Protein AF-A0A960H5S3-F1 (afdb_monomer)

Secondary structure (DSSP, 8-state):
--------------------TTEEEEEE--TT--B--B-SS---SEESTTHHHHHHHHHHHHHTT--EEE--EESSSSS---B-STT-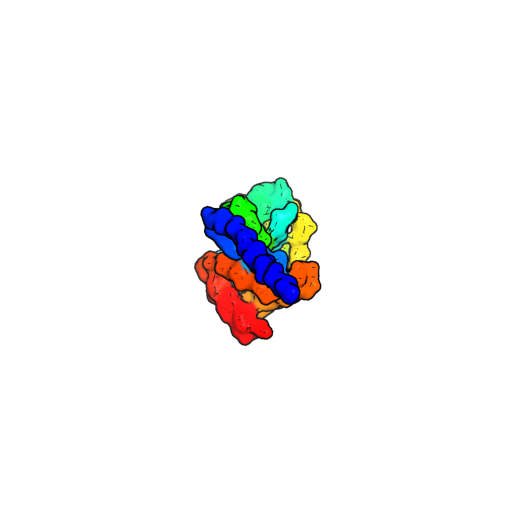EE--S----GGGSEETTS-HHHHHHHHHHHHHHHHHHH---EEEEEE-THHHHHHHHHHTT-

Mean predicted aligned error: 6.78 Å

pLDDT: mean 91.39, std 15.15, range [42.0, 98.88]

Foldseek 3Di:
DDDDDDPDDDDDDPDDDDDDLLEAEEEFEAAPDAWAKAWLVFAFPDAQRTFDRCRVVSVVCSVVVGGYIYQGEDQAFWKRAADDDHRGTHPGPDIDGRLLYQNRNDDLLSSLSSVLVVVVCCCPVVVHDHYDYDYDHSRVSSVVSVVVVD

Sequence (150 aa):
MTVTMLAGCGGNSDGGEKRSASQAVVIVSGGDATSPYTSKDEACATGLAAGNTDTALREFLLKQGYTVFTSPAMAGRGQVVDQTGFGSFGVCPVTLPENMTVNSTGSIDTAGEHLARFLNWLHTEKGITEVDFVAHSMGGLYSRAAIRVL

Nearest PDB structures (foldseek):
  3qpd-assembly1_A  TM=5.663E-01  e=2.868E-01  Aspergillus oryzae
  2q0x-assembly1_B  TM=6.626E-01  e=8.672E-01  Trypanosoma brucei
  1cuf-assembly1_A  TM=5.303E-01  e=4.523E-01  Fusarium vanettenii
  3qpc-assembly1_A  TM=5.365E-01  e=6.684E-01  Fusarium solani
  4pse-assembly2_B  TM=5.923E-01  e=1.460E+00  Trichoderma reesei QM6a

Structure (mmCIF, N/CA/C/O backbone):
data_AF-A0A960H5S3-F1
#
_entry.id   AF-A0A960H5S3-F1
#
loop_
_atom_site.group_PDB
_atom_site.id
_atom_site.type_symbol
_atom_site.label_atom_id
_atom_site.label_alt_id
_atom_site.label_comp_id
_atom_site.label_asym_id
_atom_site.label_entity_id
_atom_site.label_seq_id
_atom_site.pdbx_PDB_ins_code
_atom_site.Cartn_x
_atom_site.Cartn_y
_atom_site.Cartn_z
_atom_site.occupancy
_atom_site.B_iso_or_equiv
_atom_site.auth_seq_id
_atom_site.auth_comp_id
_atom_site.auth_asym_id
_atom_site.auth_atom_id
_atom_site.pdbx_PDB_model_num
ATOM 1 N N . MET A 1 1 ? -49.144 1.285 37.535 1.00 42.00 1 MET A N 1
ATOM 2 C CA . MET A 1 1 ? -48.691 0.778 36.223 1.00 42.00 1 MET A CA 1
ATOM 3 C C . MET A 1 1 ? -47.626 1.724 35.714 1.00 42.00 1 MET A C 1
ATOM 5 O O . MET A 1 1 ? -47.864 2.922 35.663 1.00 42.00 1 MET A O 1
ATOM 9 N N . THR A 1 2 ? -46.431 1.191 35.497 1.00 43.22 2 THR A N 1
ATOM 10 C CA . THR A 1 2 ? -45.190 1.936 35.274 1.00 43.22 2 THR A CA 1
ATOM 11 C C . THR A 1 2 ? -45.174 2.557 33.881 1.00 43.22 2 THR A C 1
ATOM 13 O O . THR A 1 2 ? -45.353 1.854 32.892 1.00 43.22 2 THR A O 1
ATOM 16 N N . VAL A 1 3 ? -44.967 3.871 33.813 1.00 44.44 3 VAL A N 1
ATOM 17 C CA . VAL A 1 3 ? -44.721 4.605 32.568 1.00 44.44 3 VAL A CA 1
ATOM 18 C C . VAL A 1 3 ? -43.225 4.527 32.280 1.00 44.44 3 VAL A C 1
ATOM 20 O O . VAL A 1 3 ? -42.420 5.078 33.028 1.00 44.44 3 VAL A O 1
ATOM 23 N N . THR A 1 4 ? -42.848 3.821 31.219 1.00 51.16 4 THR A N 1
ATOM 24 C CA . THR A 1 4 ? -41.463 3.767 30.737 1.00 51.16 4 THR A CA 1
ATOM 25 C C . THR A 1 4 ? -41.195 5.013 29.895 1.00 51.16 4 THR A C 1
ATOM 27 O O . THR A 1 4 ? -41.741 5.150 28.802 1.00 51.16 4 THR A O 1
ATOM 30 N N . MET A 1 5 ? -40.380 5.942 30.398 1.00 46.62 5 MET A N 1
ATOM 31 C CA . MET A 1 5 ? -39.883 7.065 29.599 1.00 46.62 5 MET A CA 1
ATOM 32 C C . MET A 1 5 ? -38.710 6.593 28.732 1.00 46.62 5 MET A C 1
ATOM 34 O O . MET A 1 5 ? -37.715 6.094 29.253 1.00 46.62 5 MET A O 1
ATOM 38 N N . LEU A 1 6 ? -38.814 6.763 27.413 1.00 49.53 6 LEU A N 1
ATOM 39 C CA . LEU A 1 6 ? -37.681 6.656 26.493 1.00 49.53 6 LEU A CA 1
ATOM 40 C C . LEU A 1 6 ? -36.852 7.941 26.599 1.00 49.53 6 LEU A C 1
ATOM 42 O O . LEU A 1 6 ? -37.262 8.995 26.116 1.00 49.53 6 LEU A O 1
ATOM 46 N N . ALA A 1 7 ? -35.688 7.856 27.241 1.00 59.41 7 ALA A N 1
ATOM 47 C CA . ALA A 1 7 ? -34.685 8.911 27.195 1.00 59.41 7 ALA A CA 1
ATOM 48 C C . ALA A 1 7 ? -34.011 8.887 25.814 1.00 59.41 7 ALA A C 1
ATOM 50 O O . ALA A 1 7 ? -33.144 8.058 25.546 1.00 59.41 7 ALA A O 1
ATOM 51 N N . GLY A 1 8 ? -34.438 9.778 24.919 1.00 47.34 8 GLY A N 1
ATOM 52 C CA . GLY A 1 8 ? -33.705 10.070 23.693 1.00 47.34 8 GLY A CA 1
ATOM 53 C C . GLY A 1 8 ? -32.429 10.832 24.039 1.00 47.34 8 GLY A C 1
ATOM 54 O O . GLY A 1 8 ? -32.495 11.994 24.438 1.00 47.34 8 GLY A O 1
ATOM 55 N N . CYS A 1 9 ? -31.266 10.193 23.906 1.00 56.56 9 CYS A N 1
ATOM 56 C CA . CYS A 1 9 ? -29.995 10.907 23.921 1.00 56.56 9 CYS A CA 1
ATOM 57 C C . CYS A 1 9 ? -29.928 11.795 22.674 1.00 56.56 9 CYS A C 1
ATOM 59 O O . CYS A 1 9 ? -29.822 11.300 21.554 1.00 56.56 9 CYS A O 1
ATOM 61 N N . GLY A 1 10 ? -30.015 13.109 22.885 1.00 51.56 10 GLY A N 1
ATOM 62 C CA . GLY A 1 10 ? -29.757 14.114 21.863 1.00 51.56 10 GLY A CA 1
ATOM 63 C C . GLY A 1 10 ? -28.340 13.960 21.319 1.00 51.56 10 GLY A C 1
ATOM 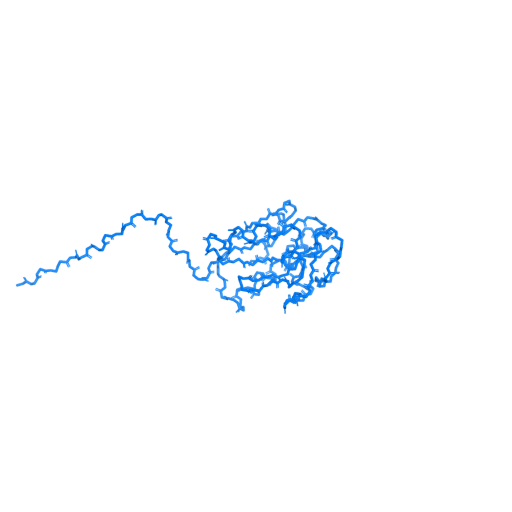64 O O . GLY A 1 10 ? -27.364 14.211 22.023 1.00 51.56 10 GLY A O 1
ATOM 65 N N . GLY A 1 11 ? -28.241 13.522 20.067 1.00 45.12 11 GLY A N 1
ATOM 66 C CA . GLY A 1 11 ? -27.007 13.543 19.301 1.00 45.12 11 GLY A CA 1
ATOM 67 C C . GLY A 1 11 ? -26.799 14.946 18.762 1.00 45.12 11 GLY A C 1
ATOM 68 O O . GLY A 1 11 ? -27.485 15.365 17.832 1.00 45.12 11 GLY A O 1
ATOM 69 N N . ASN A 1 12 ? -25.871 15.671 19.377 1.00 45.50 12 ASN A N 1
ATOM 70 C CA . ASN A 1 12 ? -25.303 16.883 18.813 1.00 45.50 12 ASN A CA 1
ATOM 71 C C . ASN A 1 12 ? -24.767 16.533 17.417 1.00 45.50 12 ASN A C 1
ATOM 73 O O . ASN A 1 12 ? -23.938 15.636 17.273 1.00 45.50 12 ASN A O 1
ATOM 77 N N . SER A 1 13 ? -25.305 17.184 16.394 1.00 51.47 13 SER A N 1
ATOM 78 C CA . SER A 1 13 ? -24.928 16.999 15.001 1.00 51.47 13 SER A CA 1
ATOM 79 C C . SER A 1 13 ? -23.503 17.504 14.762 1.00 51.47 13 SER A C 1
ATOM 81 O O . SER A 1 13 ? -23.316 18.673 14.445 1.00 51.47 13 SER A O 1
ATOM 83 N N . ASP A 1 14 ? -22.530 16.604 14.901 1.00 51.38 14 ASP A N 1
ATOM 84 C CA . ASP A 1 14 ? -21.239 16.654 14.212 1.00 51.38 14 ASP A CA 1
ATOM 85 C C . ASP A 1 14 ? -21.189 15.439 13.276 1.00 51.38 14 ASP A C 1
ATOM 87 O O . ASP A 1 14 ? -21.232 14.286 13.703 1.00 51.38 14 ASP A O 1
ATOM 91 N N . GLY A 1 15 ? -21.264 15.722 11.976 1.00 50.09 15 GLY A N 1
ATOM 92 C CA . GLY A 1 15 ? -21.632 14.776 10.930 1.00 50.09 15 GLY A CA 1
ATOM 93 C C . GLY A 1 15 ? -20.578 13.711 10.635 1.00 50.09 15 GLY A C 1
ATOM 94 O O . GLY A 1 15 ? -19.495 14.012 10.143 1.00 50.09 15 GLY A O 1
ATOM 95 N N . GLY A 1 16 ? -20.969 12.457 10.850 1.00 56.91 16 GLY A N 1
ATOM 96 C CA . GLY A 1 16 ? -20.314 11.251 10.355 1.00 56.91 16 GLY A CA 1
ATOM 97 C C . GLY A 1 16 ? -20.605 10.076 11.282 1.00 56.91 16 GLY A C 1
ATOM 98 O O . GLY A 1 16 ? -20.223 10.114 12.450 1.00 56.91 16 GLY A O 1
ATOM 99 N N . GLU A 1 17 ? -21.282 9.030 10.795 1.00 65.44 17 GLU A N 1
ATOM 100 C CA . GLU A 1 17 ? -21.315 7.753 11.518 1.00 65.44 17 GLU A CA 1
ATOM 101 C C . GLU A 1 17 ? -19.876 7.339 11.850 1.00 65.44 17 GLU A C 1
ATOM 103 O O . GLU A 1 17 ? -18.990 7.372 10.990 1.00 65.44 17 GLU A O 1
ATOM 108 N N . LYS A 1 18 ? -19.623 6.985 13.116 1.00 68.75 18 LYS A N 1
ATOM 109 C CA . LYS A 1 18 ? -18.318 6.467 13.537 1.00 68.75 18 LYS A CA 1
ATOM 110 C C . LYS A 1 18 ? -18.021 5.225 12.696 1.00 68.75 18 LYS A C 1
ATOM 112 O O . LYS A 1 18 ? -18.708 4.217 12.847 1.00 68.75 18 LYS A O 1
ATOM 117 N N . ARG A 1 19 ? -17.012 5.305 11.823 1.00 81.44 19 ARG A N 1
ATOM 118 C CA . ARG A 1 19 ? -16.594 4.173 10.988 1.00 81.44 19 ARG A CA 1
ATOM 119 C C . ARG A 1 19 ? -16.240 2.965 11.850 1.00 81.44 19 ARG A C 1
ATOM 121 O O . ARG A 1 19 ? -15.666 3.114 12.933 1.00 81.44 19 ARG A O 1
ATOM 128 N N . SER A 1 20 ? -16.587 1.778 11.357 1.00 89.88 20 SER A N 1
ATOM 129 C CA . SER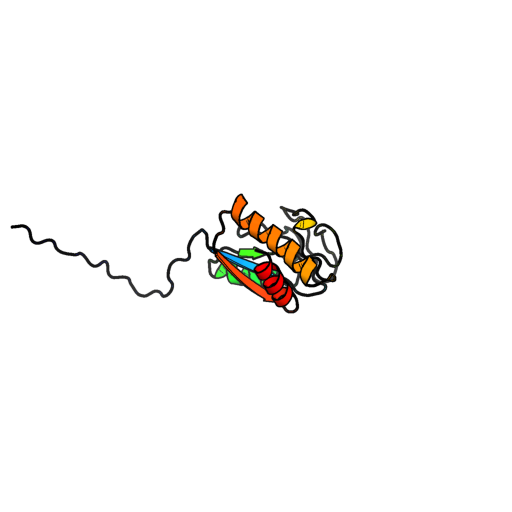 A 1 20 ? -16.254 0.520 12.024 1.00 89.88 20 SER A CA 1
ATOM 130 C C . SER A 1 20 ? -14.738 0.367 12.153 1.00 89.88 20 SER A C 1
ATOM 132 O O . SER A 1 20 ? -13.989 0.726 11.246 1.00 89.88 20 SER A O 1
ATOM 134 N N . ALA A 1 21 ? -14.277 -0.245 13.246 1.00 88.25 21 ALA A N 1
ATOM 135 C CA . ALA A 1 21 ? -12.874 -0.631 13.395 1.00 88.25 21 ALA A CA 1
ATOM 136 C C . ALA A 1 21 ? -12.425 -1.665 12.342 1.00 88.25 21 ALA A C 1
ATOM 138 O O . ALA A 1 21 ? -11.233 -1.773 12.068 1.00 88.25 21 ALA A O 1
ATOM 139 N N . SER A 1 22 ? -13.370 -2.402 11.747 1.00 95.25 22 SER A N 1
ATOM 140 C CA . SER A 1 22 ? -13.125 -3.366 10.667 1.00 95.25 22 SER A CA 1
ATOM 141 C C . SER A 1 22 ? -13.168 -2.747 9.263 1.00 95.25 22 SER A C 1
ATOM 143 O O . SER A 1 22 ? -13.009 -3.467 8.278 1.00 95.25 22 SER A O 1
ATOM 145 N N . GLN A 1 23 ? -13.381 -1.432 9.152 1.00 97.81 23 GLN A N 1
ATOM 146 C CA . GLN A 1 23 ? -13.337 -0.700 7.889 1.00 97.81 23 GLN A CA 1
ATOM 147 C C . GLN A 1 23 ? -11.986 0.006 7.735 1.00 97.81 23 GLN A C 1
ATOM 149 O O . GLN A 1 23 ? -11.505 0.664 8.661 1.00 97.81 23 GLN A O 1
ATOM 154 N N . ALA A 1 24 ? -11.385 -0.088 6.550 1.00 98.31 24 ALA A N 1
ATOM 155 C CA . ALA A 1 24 ? -10.141 0.609 6.237 1.00 98.31 24 ALA A CA 1
ATOM 156 C C . ALA A 1 24 ? -10.129 1.197 4.824 1.00 98.31 24 ALA A C 1
ATOM 158 O O . ALA A 1 24 ? -10.800 0.713 3.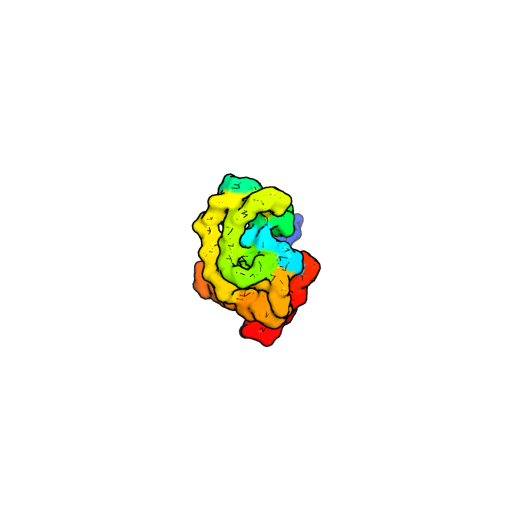916 1.00 98.31 24 ALA A O 1
ATOM 159 N N . VAL A 1 25 ? -9.311 2.231 4.641 1.00 98.62 25 VAL A N 1
ATOM 160 C CA . VAL A 1 25 ? -8.945 2.752 3.326 1.00 98.62 25 VAL A CA 1
ATOM 161 C C . VAL A 1 25 ? -7.671 2.054 2.860 1.00 98.62 25 VAL A C 1
ATOM 163 O O . VAL A 1 25 ? -6.675 2.032 3.584 1.00 98.62 25 VAL A O 1
ATOM 166 N N . VAL A 1 26 ? -7.685 1.516 1.642 1.00 98.81 26 VAL A N 1
ATOM 167 C CA . VAL A 1 26 ? -6.503 0.948 0.986 1.00 98.81 26 VAL A CA 1
ATOM 168 C C . VAL A 1 26 ? -6.110 1.835 -0.187 1.00 98.81 26 VAL A C 1
ATOM 170 O O . VAL A 1 26 ? -6.854 1.968 -1.163 1.00 98.81 26 VAL A O 1
ATOM 173 N N . ILE A 1 27 ? -4.927 2.439 -0.094 1.00 98.88 27 ILE A N 1
ATOM 174 C CA . ILE A 1 27 ? -4.341 3.214 -1.188 1.00 98.88 27 ILE A CA 1
ATOM 175 C C . ILE A 1 27 ? -3.649 2.247 -2.152 1.00 98.88 27 ILE A C 1
ATOM 177 O O . ILE A 1 27 ? -2.900 1.367 -1.723 1.00 98.88 27 ILE A O 1
ATOM 181 N N . VAL A 1 28 ? -3.916 2.398 -3.449 1.00 98.75 28 VAL A N 1
ATOM 182 C CA . VAL A 1 28 ? -3.363 1.544 -4.508 1.00 98.75 28 VAL A CA 1
ATOM 183 C C . VAL A 1 28 ? -2.673 2.413 -5.552 1.00 98.75 28 VAL A C 1
ATOM 185 O O . VAL A 1 28 ? -3.320 3.185 -6.271 1.00 98.75 28 VAL A O 1
ATOM 188 N N . SER A 1 29 ? -1.351 2.278 -5.644 1.00 98.00 29 SER A N 1
ATOM 189 C CA . SER A 1 29 ? -0.549 3.039 -6.597 1.00 98.00 29 SER A CA 1
ATOM 190 C C . SER A 1 29 ? -0.774 2.617 -8.054 1.00 98.00 29 SER A C 1
ATOM 192 O O . SER A 1 29 ? -1.311 1.552 -8.359 1.00 98.00 29 SER A O 1
ATOM 194 N N . GLY A 1 30 ? -0.350 3.493 -8.968 1.00 96.88 30 GLY A N 1
ATOM 195 C CA . GLY A 1 30 ? -0.517 3.325 -10.410 1.00 96.88 30 GLY A CA 1
ATOM 196 C C . GLY A 1 30 ? 0.559 2.483 -11.094 1.00 96.88 30 GLY A C 1
ATOM 197 O O . GLY A 1 30 ? 1.342 1.781 -10.459 1.00 96.88 30 GLY A O 1
ATOM 198 N N . GLY A 1 31 ? 0.576 2.563 -12.425 1.00 96.56 31 GLY A N 1
ATOM 199 C CA . GLY A 1 31 ? 1.586 1.909 -13.250 1.00 96.56 31 GLY A CA 1
ATOM 200 C C . GLY A 1 31 ? 2.977 2.481 -12.997 1.00 96.56 31 GLY A C 1
ATOM 201 O O . GLY A 1 31 ? 3.097 3.669 -12.703 1.00 96.56 31 GLY A O 1
ATOM 202 N N . ASP A 1 32 ? 3.997 1.627 -13.091 1.00 95.44 32 ASP A N 1
ATOM 203 C CA . ASP A 1 32 ? 5.412 1.961 -12.838 1.00 95.44 32 ASP A CA 1
ATOM 204 C C . ASP A 1 32 ? 5.710 2.491 -11.420 1.00 95.44 32 ASP A C 1
ATOM 206 O O . ASP A 1 32 ? 6.795 2.983 -11.117 1.00 95.44 32 ASP A O 1
ATOM 210 N N . ALA A 1 33 ? 4.746 2.378 -10.504 1.00 95.56 33 ALA A N 1
ATOM 211 C CA . ALA A 1 33 ? 4.945 2.768 -9.122 1.00 95.56 33 ALA A CA 1
ATOM 212 C C . ALA A 1 33 ? 5.818 1.751 -8.379 1.00 95.56 33 ALA A C 1
ATOM 214 O O . ALA A 1 33 ? 5.672 0.537 -8.545 1.00 95.56 33 ALA A O 1
ATOM 215 N N . THR A 1 34 ? 6.661 2.264 -7.489 1.00 96.44 34 THR A N 1
ATOM 216 C CA . THR A 1 34 ? 7.225 1.494 -6.382 1.00 96.44 34 THR A CA 1
ATOM 217 C C . THR A 1 34 ? 6.774 2.155 -5.086 1.00 96.44 34 THR A C 1
ATOM 219 O O . THR A 1 34 ? 7.112 3.314 -4.842 1.00 96.44 34 THR A O 1
ATOM 222 N N . SER A 1 35 ? 5.989 1.436 -4.288 1.00 97.06 35 SER A N 1
ATOM 223 C CA . SER A 1 35 ? 5.370 1.944 -3.062 1.00 97.06 35 SER A CA 1
ATOM 224 C C . SER A 1 35 ? 5.441 0.880 -1.967 1.00 97.06 35 SER A C 1
ATOM 226 O O . SER A 1 35 ? 5.062 -0.267 -2.214 1.00 97.06 35 SER A O 1
ATOM 228 N N . PRO A 1 36 ? 5.918 1.216 -0.761 1.00 98.00 36 PRO A N 1
ATOM 229 C CA . PRO A 1 36 ? 5.995 0.285 0.353 1.00 98.00 36 PRO A CA 1
ATOM 230 C C . PRO A 1 36 ? 4.610 0.001 0.937 1.00 98.00 36 PRO A C 1
ATOM 232 O O . PRO A 1 36 ? 3.687 0.816 0.859 1.00 98.00 36 PRO A O 1
ATOM 235 N N . TYR A 1 37 ? 4.489 -1.149 1.597 1.00 98.38 37 TYR A N 1
ATOM 236 C CA . TYR A 1 37 ? 3.383 -1.373 2.518 1.00 98.38 37 TYR A CA 1
ATOM 237 C C . TYR A 1 37 ? 3.560 -0.487 3.757 1.00 98.38 37 TYR A C 1
ATOM 239 O O . TYR A 1 37 ? 4.642 -0.406 4.339 1.00 98.38 37 TYR A O 1
ATOM 247 N N . THR A 1 38 ? 2.472 0.144 4.179 1.00 98.44 38 THR A N 1
ATOM 248 C CA . THR A 1 38 ? 2.372 0.911 5.419 1.00 98.44 38 THR A CA 1
ATOM 249 C C . THR A 1 38 ? 1.036 0.620 6.087 1.00 98.44 38 THR A C 1
ATOM 251 O O . THR A 1 38 ? 0.063 0.232 5.433 1.00 98.44 38 THR A O 1
ATOM 254 N N . SER A 1 39 ? 0.989 0.816 7.400 1.00 97.44 39 SER A N 1
ATOM 255 C CA . SER A 1 39 ? -0.229 0.731 8.203 1.00 97.44 39 SER A CA 1
ATOM 256 C C . SER A 1 39 ? -0.583 2.102 8.778 1.00 97.44 39 SER A C 1
ATOM 258 O O . SER A 1 39 ? 0.103 3.100 8.520 1.00 97.44 39 SER A O 1
ATOM 260 N N . LYS A 1 40 ? -1.637 2.163 9.601 1.00 95.50 40 LYS A N 1
ATOM 261 C CA . LYS A 1 40 ? -1.995 3.394 10.316 1.00 95.50 40 LYS A CA 1
ATOM 262 C C . LYS A 1 40 ? -0.892 3.861 11.278 1.00 95.50 40 LYS A C 1
ATOM 264 O O . LYS A 1 40 ? -0.730 5.062 11.466 1.00 95.50 40 LYS A O 1
ATOM 269 N N . ASP A 1 41 ? -0.122 2.923 11.836 1.00 95.31 41 ASP A N 1
ATOM 270 C CA . ASP A 1 41 ? 0.874 3.189 12.884 1.00 95.31 41 ASP A CA 1
ATOM 271 C C . ASP A 1 41 ? 2.320 3.113 12.370 1.00 95.31 41 ASP A C 1
ATOM 273 O O . ASP A 1 41 ? 3.228 3.655 12.993 1.00 95.31 41 ASP A O 1
ATOM 277 N N . GLU A 1 42 ? 2.547 2.459 11.230 1.00 97.06 42 GLU A N 1
ATOM 278 C CA . GLU A 1 42 ? 3.884 2.114 10.745 1.00 97.06 42 GLU A CA 1
ATOM 279 C C . GLU A 1 42 ? 4.089 2.578 9.301 1.00 97.06 42 GLU A C 1
ATOM 281 O O . GLU A 1 42 ? 3.236 2.357 8.439 1.00 97.06 42 GLU A O 1
ATOM 286 N N . ALA A 1 43 ? 5.235 3.203 9.032 1.00 97.94 43 ALA A N 1
ATOM 287 C CA . ALA A 1 43 ? 5.648 3.671 7.713 1.00 97.94 43 ALA A CA 1
ATOM 288 C C . ALA A 1 43 ? 7.182 3.708 7.610 1.00 97.94 43 ALA A C 1
ATOM 290 O O . ALA A 1 43 ? 7.867 3.532 8.619 1.00 97.94 43 ALA A O 1
ATOM 291 N N . CYS A 1 44 ? 7.727 3.926 6.412 1.00 98.12 44 CYS A N 1
ATOM 292 C CA . CYS A 1 44 ? 9.176 3.974 6.213 1.00 98.12 44 CYS A CA 1
ATOM 293 C C . CYS A 1 44 ? 9.814 5.144 6.969 1.00 98.12 44 CYS A C 1
ATOM 295 O O . CYS A 1 44 ? 9.282 6.254 6.974 1.00 98.12 44 CYS A O 1
ATOM 297 N N . ALA A 1 45 ? 10.948 4.887 7.628 1.00 97.44 45 ALA A N 1
ATOM 298 C CA . ALA A 1 45 ? 11.573 5.854 8.532 1.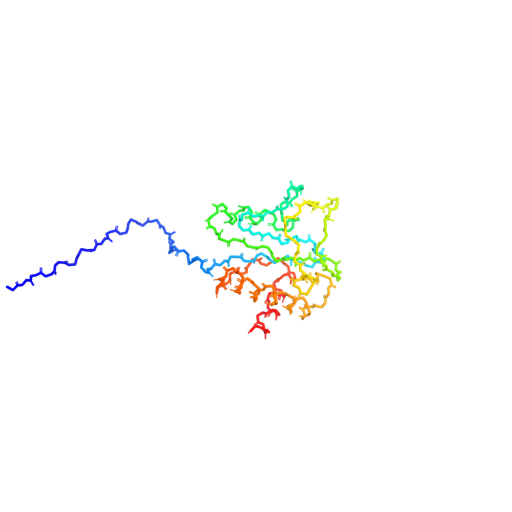00 97.44 45 ALA A CA 1
ATOM 299 C C . ALA A 1 45 ? 12.440 6.903 7.817 1.00 97.44 45 ALA A C 1
ATOM 301 O O . ALA A 1 45 ? 12.794 7.921 8.412 1.00 97.44 45 ALA A O 1
ATOM 302 N N . THR A 1 46 ? 12.800 6.668 6.554 1.00 97.19 46 THR A N 1
ATOM 303 C CA . THR A 1 46 ? 13.574 7.610 5.738 1.00 97.19 46 THR A CA 1
ATOM 304 C C . THR A 1 46 ? 12.861 7.913 4.426 1.00 97.19 46 THR A C 1
ATOM 306 O O . THR A 1 46 ? 12.160 7.060 3.881 1.00 97.19 46 THR A O 1
ATOM 309 N N . GLY A 1 47 ? 13.059 9.130 3.911 1.00 97.25 47 GLY A N 1
ATOM 310 C CA . GLY A 1 47 ? 12.402 9.599 2.693 1.00 97.25 47 GLY A CA 1
ATOM 311 C C . GLY A 1 47 ? 10.890 9.766 2.866 1.00 97.25 47 GLY A C 1
ATOM 312 O O . GLY A 1 47 ? 10.413 10.193 3.916 1.00 97.25 47 GLY A O 1
ATOM 313 N N . LEU A 1 48 ? 10.143 9.464 1.809 1.00 98.19 48 LEU A N 1
ATOM 314 C CA . LEU A 1 48 ? 8.689 9.516 1.791 1.00 98.19 48 LEU A CA 1
ATOM 315 C C . LEU A 1 48 ? 8.103 8.294 2.503 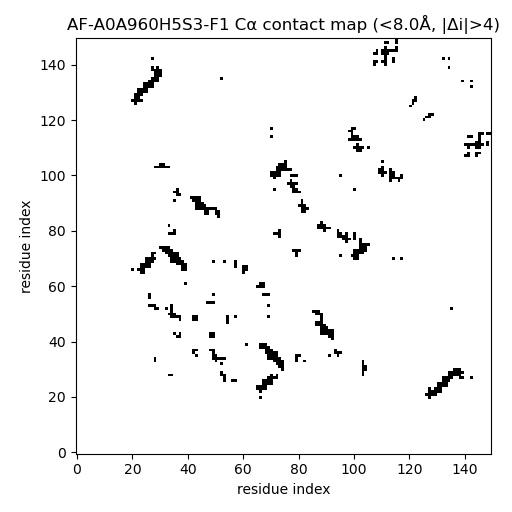1.00 98.19 48 LEU A C 1
ATOM 317 O O . LEU A 1 48 ? 8.328 7.159 2.092 1.00 98.19 48 LEU A O 1
ATOM 321 N N . ALA A 1 49 ? 7.299 8.528 3.538 1.00 97.69 49 ALA A N 1
ATOM 322 C CA . ALA A 1 49 ? 6.795 7.488 4.437 1.00 97.69 49 ALA A CA 1
A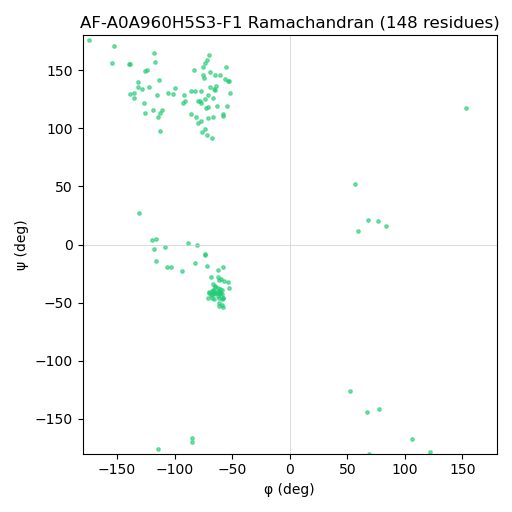TOM 323 C C . ALA A 1 49 ? 6.095 6.314 3.719 1.00 97.69 49 ALA A C 1
ATOM 325 O O . ALA A 1 49 ? 6.168 5.177 4.185 1.00 97.69 49 ALA A O 1
ATOM 326 N N . ALA A 1 50 ? 5.433 6.584 2.591 1.00 97.50 50 ALA A N 1
ATOM 327 C CA . ALA A 1 50 ? 4.741 5.600 1.766 1.00 97.50 50 ALA A CA 1
ATOM 328 C C . ALA A 1 50 ? 5.097 5.701 0.268 1.00 97.50 50 ALA A C 1
ATOM 330 O O . ALA A 1 50 ? 4.290 5.375 -0.600 1.00 97.50 50 ALA A O 1
ATOM 331 N N . GLY A 1 51 ? 6.294 6.193 -0.060 1.00 95.94 51 GLY A N 1
ATOM 332 C CA . GLY A 1 51 ? 6.697 6.430 -1.447 1.00 95.94 51 GLY A CA 1
ATOM 333 C C . GLY A 1 51 ? 5.939 7.579 -2.122 1.00 95.94 51 GLY A C 1
ATOM 334 O O . GLY A 1 51 ? 5.108 8.262 -1.515 1.00 95.94 51 GLY A O 1
ATOM 335 N N . ASN A 1 52 ? 6.266 7.840 -3.389 1.00 92.81 52 ASN A N 1
ATOM 336 C CA . ASN A 1 52 ? 5.834 9.066 -4.066 1.00 92.81 52 ASN A CA 1
ATOM 337 C C . ASN A 1 52 ? 4.321 9.173 -4.269 1.00 92.81 52 ASN A C 1
ATOM 339 O O . ASN A 1 52 ? 3.752 10.244 -4.075 1.00 92.81 52 ASN A O 1
ATOM 343 N N . THR A 1 53 ? 3.678 8.077 -4.676 1.00 91.69 53 THR A N 1
ATOM 344 C CA . THR A 1 53 ? 2.243 8.092 -4.993 1.00 91.69 53 THR A CA 1
ATOM 345 C C . THR A 1 53 ? 1.398 8.254 -3.732 1.00 91.69 53 THR A C 1
ATOM 347 O O . THR A 1 53 ? 0.433 9.016 -3.729 1.00 91.69 53 THR A O 1
ATOM 350 N N . ASP A 1 54 ? 1.771 7.568 -2.649 1.00 97.44 54 ASP A N 1
ATOM 351 C CA . ASP A 1 54 ? 0.828 7.319 -1.562 1.00 97.44 54 ASP A CA 1
ATOM 352 C C . ASP A 1 54 ? 1.058 8.218 -0.341 1.00 97.44 54 ASP A C 1
ATOM 354 O O . ASP A 1 54 ? 0.137 8.384 0.454 1.00 97.44 54 ASP A O 1
ATOM 358 N N . THR A 1 55 ? 2.238 8.836 -0.174 1.00 98.12 55 THR A N 1
ATOM 359 C CA . THR A 1 55 ? 2.590 9.568 1.065 1.00 98.12 55 THR A CA 1
ATOM 360 C C . THR A 1 55 ? 1.610 10.691 1.393 1.00 98.12 55 THR A C 1
ATOM 362 O O . THR A 1 55 ? 1.030 10.694 2.477 1.00 98.12 55 THR A O 1
ATOM 365 N N . ALA A 1 56 ? 1.353 11.604 0.452 1.00 97.94 56 ALA A N 1
ATOM 366 C CA . ALA A 1 56 ? 0.445 12.725 0.700 1.00 97.94 56 ALA A CA 1
ATOM 367 C C . ALA A 1 56 ? -1.005 12.260 0.940 1.00 97.94 56 ALA A C 1
ATOM 369 O O . ALA A 1 56 ? -1.709 12.810 1.788 1.00 97.94 56 ALA A O 1
ATOM 370 N N . LEU A 1 57 ? -1.446 11.219 0.223 1.00 98.06 57 LEU A N 1
ATOM 371 C CA . LEU A 1 57 ? -2.774 10.624 0.399 1.00 98.06 57 LEU A CA 1
ATOM 372 C C . LEU A 1 57 ? -2.905 9.979 1.782 1.00 98.06 57 LEU A C 1
ATOM 374 O O . LEU A 1 57 ? -3.881 10.229 2.489 1.00 98.06 57 LEU A O 1
ATOM 378 N N . ARG A 1 58 ? -1.905 9.191 2.187 1.00 98.31 58 ARG A N 1
ATOM 379 C CA . ARG A 1 58 ? -1.840 8.538 3.495 1.00 98.31 58 ARG A CA 1
ATOM 380 C C . ARG A 1 58 ? -1.888 9.567 4.615 1.00 98.31 58 ARG A C 1
ATOM 382 O O . ARG A 1 58 ? -2.719 9.445 5.508 1.00 98.31 58 ARG A O 1
ATOM 389 N N . GLU A 1 59 ? -1.032 10.583 4.563 1.00 98.38 59 GLU A N 1
ATOM 390 C CA . GLU A 1 59 ? -0.986 11.647 5.571 1.00 98.38 59 GLU A CA 1
ATOM 391 C C . GLU A 1 59 ? -2.328 12.368 5.699 1.00 98.38 59 GLU A C 1
ATOM 393 O O . GLU A 1 59 ? -2.832 12.563 6.809 1.00 98.38 59 GLU A O 1
ATOM 398 N N . PHE A 1 60 ? -2.938 12.721 4.566 1.00 98.31 60 PHE A N 1
ATOM 399 C CA . PHE A 1 60 ? -4.237 13.376 4.556 1.00 98.31 60 PHE A CA 1
ATOM 400 C C . PHE A 1 60 ? -5.323 12.498 5.188 1.00 98.31 60 PHE A C 1
ATOM 402 O O . PHE A 1 60 ? -6.040 12.960 6.075 1.00 98.31 60 PHE A O 1
ATOM 409 N N . LEU A 1 61 ? -5.432 11.236 4.770 1.00 97.94 61 LEU A N 1
ATOM 410 C CA . LEU A 1 61 ? -6.467 10.318 5.244 1.00 97.94 61 LEU A CA 1
ATOM 411 C C . LEU A 1 61 ? -6.298 9.973 6.731 1.00 97.94 61 LEU A C 1
ATOM 413 O O . LEU A 1 61 ? -7.281 9.958 7.470 1.00 97.94 61 LEU A O 1
ATOM 417 N N . LEU A 1 62 ? -5.063 9.787 7.202 1.00 97.94 62 LEU A N 1
ATOM 418 C CA . LEU A 1 62 ? -4.791 9.595 8.629 1.00 97.94 62 LEU A CA 1
ATOM 419 C C . LEU A 1 62 ? -5.190 10.825 9.449 1.00 97.94 62 LEU A C 1
ATOM 421 O O . LEU A 1 62 ? -5.793 10.685 10.511 1.00 97.94 62 LEU A O 1
ATOM 425 N N . LYS A 1 63 ? -4.932 12.037 8.941 1.00 97.44 63 LYS A N 1
ATOM 426 C CA . LYS A 1 63 ? -5.369 13.283 9.590 1.00 97.44 63 LYS A CA 1
ATOM 427 C C . LYS A 1 63 ? -6.896 13.396 9.686 1.00 97.44 63 LYS A C 1
ATOM 429 O O . LYS A 1 63 ? -7.388 14.033 10.612 1.00 97.44 63 LYS A O 1
ATOM 434 N N . GLN A 1 64 ? -7.637 12.777 8.765 1.00 96.44 64 GLN A N 1
ATOM 435 C CA . GLN A 1 64 ? -9.101 12.685 8.833 1.00 96.44 64 GLN A CA 1
ATOM 436 C C . GLN A 1 64 ? -9.602 11.568 9.768 1.00 96.44 64 GLN A C 1
ATOM 438 O O . GLN A 1 64 ? -10.808 11.396 9.919 1.00 96.44 64 GLN A O 1
ATOM 443 N N . GLY A 1 65 ? -8.706 10.809 10.405 1.00 95.31 65 GLY A N 1
ATOM 444 C CA . GLY A 1 65 ? -9.068 9.742 11.338 1.00 95.31 65 GLY A CA 1
ATOM 445 C C . GLY A 1 65 ? -9.410 8.406 10.678 1.00 95.31 65 GLY A C 1
ATOM 446 O O . GLY A 1 65 ? -9.996 7.546 11.334 1.00 95.31 65 GLY A O 1
ATOM 447 N N . TYR A 1 66 ? -9.058 8.202 9.404 1.00 97.19 66 TYR A N 1
ATOM 448 C CA . TYR A 1 66 ? -9.231 6.904 8.753 1.00 97.19 66 TYR A CA 1
ATOM 449 C C . TYR A 1 66 ? -8.169 5.895 9.205 1.00 97.19 66 TYR A C 1
ATOM 451 O O . TYR A 1 66 ? -7.002 6.238 9.391 1.00 97.19 66 TYR A O 1
ATOM 459 N N . THR A 1 67 ? -8.550 4.620 9.296 1.00 97.88 67 THR A N 1
ATOM 460 C CA . THR A 1 67 ? -7.593 3.507 9.261 1.00 97.88 67 THR A CA 1
ATOM 461 C C . THR A 1 67 ? -7.093 3.366 7.827 1.00 97.88 67 THR A C 1
ATOM 463 O O . THR A 1 67 ? -7.896 3.108 6.932 1.00 97.88 67 THR A O 1
ATOM 466 N N . VAL A 1 68 ? -5.792 3.548 7.595 1.00 98.25 68 VAL A N 1
ATOM 467 C CA . VAL A 1 68 ? -5.205 3.562 6.245 1.00 98.25 68 VAL A CA 1
ATOM 468 C C . VAL A 1 68 ? -4.128 2.495 6.115 1.00 98.25 68 VAL A C 1
ATOM 470 O O . VAL A 1 68 ? -3.262 2.374 6.982 1.00 98.25 68 VAL A O 1
ATOM 473 N N . PHE A 1 69 ? -4.157 1.773 4.998 1.00 98.69 69 PHE A N 1
ATOM 474 C CA . PHE A 1 69 ? -3.076 0.908 4.540 1.00 98.69 69 PHE A CA 1
ATOM 475 C C . PHE A 1 69 ? -2.653 1.306 3.125 1.00 98.69 69 PHE A C 1
ATOM 477 O O . PHE A 1 69 ? -3.479 1.756 2.328 1.00 98.69 69 PHE A O 1
ATOM 484 N N . THR A 1 70 ? -1.384 1.101 2.786 1.00 98.75 70 THR A N 1
ATOM 485 C CA . THR A 1 70 ? -0.910 1.191 1.395 1.00 98.75 70 THR A CA 1
ATOM 486 C C . THR A 1 70 ? -0.661 -0.209 0.862 1.00 98.75 70 THR A C 1
ATOM 488 O O . THR A 1 70 ? -0.024 -1.029 1.525 1.00 98.75 70 THR A O 1
ATOM 491 N N . SER A 1 71 ? -1.198 -0.512 -0.318 1.00 9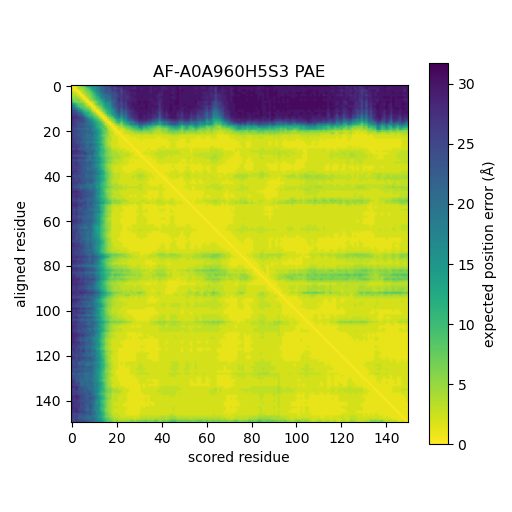8.62 71 SER A N 1
ATOM 492 C CA . SER A 1 71 ? -0.882 -1.765 -0.997 1.00 98.62 71 SER A CA 1
ATOM 493 C C . SER A 1 71 ? 0.562 -1.705 -1.509 1.00 98.62 71 SER A C 1
ATOM 495 O O . SER A 1 71 ? 0.914 -0.735 -2.184 1.00 98.62 71 SER A O 1
ATOM 497 N N . PRO A 1 72 ? 1.409 -2.707 -1.212 1.00 98.50 72 PRO A N 1
ATOM 498 C CA . PRO A 1 72 ? 2.771 -2.719 -1.725 1.00 98.50 72 PRO A CA 1
ATOM 499 C C . PRO A 1 72 ? 2.762 -2.853 -3.251 1.00 98.50 72 PRO A C 1
ATOM 501 O O . PRO A 1 72 ? 2.088 -3.725 -3.800 1.00 98.50 72 PRO A O 1
ATOM 504 N N . ALA A 1 73 ? 3.552 -2.028 -3.932 1.00 98.12 73 ALA A N 1
ATOM 505 C CA . ALA A 1 73 ? 3.725 -2.060 -5.379 1.00 98.12 73 ALA A CA 1
ATOM 506 C C . ALA A 1 73 ? 5.211 -2.033 -5.742 1.00 98.12 73 ALA A C 1
ATOM 508 O O . ALA A 1 73 ? 5.988 -1.296 -5.137 1.00 98.12 73 ALA A O 1
ATOM 509 N N . MET A 1 74 ? 5.602 -2.815 -6.744 1.00 97.56 74 MET A N 1
ATOM 510 C CA . MET A 1 74 ? 6.961 -2.854 -7.276 1.00 97.56 74 MET A CA 1
ATOM 511 C C . MET A 1 74 ? 6.915 -2.761 -8.799 1.00 97.56 74 MET A C 1
ATOM 513 O O . MET A 1 74 ? 6.112 -3.441 -9.443 1.00 97.56 74 MET A O 1
ATOM 517 N N . ALA A 1 75 ? 7.794 -1.942 -9.378 1.00 95.19 75 ALA A N 1
ATOM 518 C CA . ALA A 1 75 ? 8.010 -1.920 -10.818 1.00 95.19 75 ALA A CA 1
ATOM 519 C C . ALA A 1 75 ? 8.758 -3.197 -11.232 1.00 95.19 75 ALA A C 1
ATOM 521 O O . ALA A 1 75 ? 9.984 -3.287 -11.156 1.00 95.19 75 ALA A O 1
ATOM 522 N N . GLY A 1 76 ? 7.997 -4.210 -11.642 1.00 93.12 76 GLY A N 1
ATOM 523 C CA . GLY A 1 76 ? 8.491 -5.546 -11.948 1.00 93.12 76 GLY A CA 1
ATOM 524 C C . GLY A 1 76 ? 8.121 -6.576 -10.880 1.00 93.12 76 GLY A C 1
ATOM 525 O O . GLY A 1 76 ? 7.256 -6.368 -10.031 1.00 93.12 76 GLY A O 1
ATOM 526 N N . ARG A 1 77 ? 8.754 -7.749 -10.958 1.00 93.00 77 ARG A N 1
ATOM 527 C CA . ARG A 1 77 ? 8.527 -8.845 -10.004 1.00 93.00 77 ARG A CA 1
ATOM 528 C C . ARG A 1 77 ? 9.361 -8.646 -8.740 1.00 93.00 77 ARG A C 1
ATOM 530 O O . ARG A 1 77 ? 10.480 -8.150 -8.821 1.00 93.00 77 ARG A O 1
ATOM 537 N N . GLY A 1 78 ? 8.844 -9.136 -7.617 1.00 96.88 78 GLY A N 1
ATOM 538 C CA . GLY A 1 78 ? 9.560 -9.207 -6.348 1.00 96.88 78 GLY A CA 1
ATOM 539 C C . GLY A 1 78 ? 8.867 -8.456 -5.217 1.00 96.88 78 GLY A C 1
ATOM 540 O O . GLY A 1 78 ? 7.775 -7.904 -5.365 1.00 96.88 78 GLY A O 1
ATOM 541 N N . GLN A 1 79 ? 9.511 -8.471 -4.054 1.00 97.50 79 GLN A N 1
ATOM 542 C CA . GLN A 1 79 ? 9.117 -7.636 -2.925 1.00 97.50 79 GLN A CA 1
ATOM 543 C C . GLN A 1 79 ? 9.458 -6.172 -3.199 1.00 97.50 79 GLN A C 1
ATOM 545 O O . GLN A 1 79 ? 10.339 -5.867 -4.003 1.00 97.50 79 GLN A O 1
ATOM 550 N N . VAL A 1 80 ? 8.786 -5.271 -2.486 1.00 97.25 80 VAL A N 1
ATOM 551 C CA . VAL A 1 80 ? 9.194 -3.867 -2.476 1.00 97.25 80 VAL A CA 1
ATOM 552 C C . VAL A 1 80 ? 10.561 -3.762 -1.810 1.00 97.25 80 VAL A C 1
ATOM 554 O O . VAL A 1 80 ? 10.789 -4.343 -0.748 1.00 97.25 80 VAL A O 1
ATOM 557 N N . VAL A 1 81 ? 11.457 -3.014 -2.438 1.00 95.25 81 VAL A N 1
ATOM 558 C CA . VAL A 1 81 ? 12.777 -2.680 -1.903 1.00 95.25 81 VAL A CA 1
ATOM 559 C C . VAL A 1 81 ? 12.878 -1.175 -1.701 1.00 95.25 81 VAL A C 1
ATOM 561 O O . VAL A 1 81 ? 12.156 -0.411 -2.346 1.00 95.25 81 VAL A O 1
ATOM 564 N N . ASP A 1 82 ? 13.782 -0.763 -0.816 1.00 94.00 82 ASP A N 1
ATOM 565 C CA . ASP A 1 82 ? 14.093 0.647 -0.592 1.00 94.00 82 ASP A CA 1
ATOM 566 C C . ASP A 1 82 ? 14.447 1.345 -1.915 1.00 94.00 82 ASP A C 1
ATOM 568 O O . ASP A 1 82 ? 15.127 0.795 -2.788 1.00 94.00 82 ASP A O 1
ATOM 572 N N . GLN A 1 83 ? 13.972 2.578 -2.055 1.00 93.38 83 GLN A N 1
ATOM 573 C CA . GLN A 1 83 ? 14.078 3.380 -3.269 1.00 93.38 83 GLN A CA 1
ATOM 574 C C . GLN A 1 83 ? 14.974 4.593 -3.030 1.00 93.38 83 GLN A C 1
ATOM 576 O O . GLN A 1 83 ? 14.917 5.258 -1.995 1.00 93.38 83 GLN A O 1
ATOM 581 N N . THR A 1 84 ? 15.773 4.930 -4.039 1.00 93.31 84 THR A N 1
ATOM 582 C CA . THR A 1 84 ? 16.598 6.145 -4.061 1.00 93.31 84 THR A CA 1
ATOM 583 C C . THR A 1 84 ? 16.161 7.047 -5.213 1.00 93.31 84 THR A C 1
ATOM 585 O O . THR A 1 84 ? 15.448 6.615 -6.113 1.00 93.31 84 THR A O 1
ATOM 588 N N . GLY A 1 85 ? 16.576 8.316 -5.206 1.00 91.62 85 GLY A N 1
ATOM 589 C CA . GLY A 1 85 ? 16.180 9.267 -6.247 1.00 91.62 85 GLY A CA 1
ATOM 590 C C . GLY A 1 85 ? 14.757 9.801 -6.062 1.00 91.62 85 GLY A C 1
ATOM 591 O O . GLY A 1 85 ? 14.353 10.126 -4.945 1.00 91.62 85 GLY A O 1
ATOM 592 N N . PHE A 1 86 ? 14.022 9.973 -7.164 1.00 87.25 86 PHE A N 1
ATOM 593 C CA . PHE A 1 86 ? 12.672 10.532 -7.114 1.00 87.25 86 PHE A CA 1
ATOM 594 C C . PHE A 1 86 ? 11.726 9.580 -6.385 1.00 87.25 86 PHE A C 1
ATOM 596 O O . PHE A 1 86 ? 11.611 8.414 -6.749 1.00 87.25 86 PHE A O 1
ATOM 603 N N . GLY A 1 87 ? 11.035 10.089 -5.367 1.00 89.81 87 GLY A N 1
ATOM 604 C CA . GLY A 1 87 ? 10.159 9.255 -4.557 1.00 89.81 87 GLY A CA 1
ATOM 605 C C . GLY A 1 87 ? 10.880 8.363 -3.553 1.00 89.81 87 GLY A C 1
ATOM 606 O O . GLY A 1 87 ? 10.289 7.373 -3.129 1.00 89.81 87 GLY A O 1
ATOM 607 N N . SER A 1 88 ? 12.132 8.683 -3.205 1.00 96.44 88 SER A N 1
ATOM 608 C CA . SER A 1 88 ? 12.943 7.874 -2.298 1.00 96.44 88 SER A CA 1
ATOM 609 C C . SER A 1 88 ? 12.239 7.585 -0.977 1.00 96.44 88 SER A C 1
ATOM 611 O O . SER A 1 88 ? 11.579 8.445 -0.389 1.00 96.44 88 SER A O 1
ATOM 613 N N . PHE A 1 89 ? 12.419 6.361 -0.503 1.00 97.81 89 PHE A N 1
ATOM 614 C CA . PHE A 1 89 ? 11.962 5.895 0.795 1.00 97.81 89 PHE A CA 1
ATOM 615 C C . PHE A 1 89 ? 12.856 4.743 1.244 1.00 97.81 89 PHE A C 1
ATOM 617 O O . PHE A 1 89 ? 13.441 4.044 0.414 1.00 97.81 89 PHE A O 1
ATOM 624 N N . GLY A 1 90 ? 12.932 4.508 2.547 1.00 97.06 90 GLY A N 1
ATOM 625 C CA . GLY A 1 90 ? 13.639 3.340 3.049 1.00 97.06 90 GLY A CA 1
ATOM 626 C C . GLY A 1 90 ? 13.517 3.136 4.543 1.00 97.06 90 GLY A C 1
ATOM 627 O O . GLY A 1 90 ? 12.942 3.968 5.254 1.00 97.06 90 GLY A O 1
ATOM 628 N N . VAL A 1 91 ? 14.089 2.031 5.018 1.00 96.00 91 VAL A N 1
ATOM 629 C CA . VAL A 1 91 ? 13.944 1.567 6.406 1.00 96.00 91 VAL A CA 1
ATOM 630 C C . VAL A 1 91 ? 12.456 1.379 6.735 1.00 96.00 91 VAL A C 1
ATOM 632 O O . VAL A 1 91 ? 11.909 1.954 7.679 1.00 96.00 91 VAL A O 1
ATOM 635 N N . CYS A 1 92 ? 11.769 0.623 5.876 1.00 95.88 92 CYS A N 1
ATOM 636 C CA . CYS A 1 92 ? 10.366 0.275 6.060 1.00 95.88 92 CYS A CA 1
ATOM 637 C C . CYS A 1 92 ? 10.226 -0.836 7.114 1.00 95.88 92 CYS A C 1
ATOM 639 O O . CYS A 1 92 ? 10.944 -1.833 7.042 1.00 95.88 92 CYS A O 1
ATOM 641 N N . PRO A 1 93 ? 9.317 -0.695 8.095 1.00 90.56 93 PRO A N 1
ATOM 642 C CA . PRO A 1 93 ? 9.216 -1.631 9.217 1.00 90.56 93 PRO A CA 1
ATOM 643 C C . PRO A 1 93 ? 8.718 -3.019 8.799 1.00 90.56 93 PRO A C 1
ATOM 645 O O . PRO A 1 93 ? 9.060 -4.013 9.436 1.00 90.56 93 PRO A O 1
ATOM 648 N N . VAL A 1 94 ? 7.926 -3.097 7.724 1.00 95.06 94 VAL A N 1
ATOM 649 C CA . VAL A 1 94 ? 7.367 -4.347 7.203 1.00 95.06 94 VAL A CA 1
ATOM 650 C C . VAL A 1 94 ? 7.506 -4.383 5.686 1.00 95.06 94 VAL A C 1
ATOM 652 O O . VAL A 1 94 ? 6.992 -3.511 4.988 1.00 95.06 94 VAL A O 1
ATOM 655 N N . THR A 1 95 ? 8.119 -5.453 5.181 1.00 96.50 95 THR A N 1
ATOM 656 C CA . THR A 1 95 ? 8.148 -5.781 3.751 1.00 96.50 95 THR A CA 1
ATOM 657 C C . THR A 1 95 ? 7.349 -7.053 3.518 1.00 96.50 95 THR A C 1
ATOM 659 O O . THR A 1 95 ? 7.731 -8.135 3.967 1.00 96.50 95 THR A O 1
ATOM 662 N N . LEU A 1 96 ? 6.220 -6.929 2.819 1.00 97.94 96 LEU A N 1
ATOM 663 C CA . LEU A 1 96 ? 5.358 -8.069 2.518 1.00 97.94 96 LEU A CA 1
ATOM 664 C C . LEU A 1 96 ? 5.958 -8.960 1.406 1.00 97.94 96 LEU A C 1
ATOM 666 O O . LEU A 1 96 ? 6.740 -8.476 0.582 1.00 97.94 96 LEU A O 1
ATOM 670 N N . PRO A 1 97 ? 5.644 -10.270 1.384 1.00 98.12 97 PRO A N 1
ATOM 671 C CA . PRO A 1 97 ? 6.055 -11.199 0.328 1.00 98.12 97 PRO A CA 1
ATOM 672 C C . PRO A 1 97 ? 5.656 -10.763 -1.088 1.00 98.12 97 PRO A C 1
ATOM 674 O O . PRO A 1 97 ? 4.634 -10.113 -1.291 1.00 98.12 97 PRO A O 1
ATOM 677 N N . GLU A 1 98 ? 6.427 -11.198 -2.090 1.00 97.62 98 GLU A N 1
ATOM 678 C CA . GLU A 1 98 ? 6.236 -10.800 -3.496 1.00 97.62 98 GLU A CA 1
ATOM 679 C C . GLU A 1 98 ? 4.859 -11.164 -4.065 1.00 97.62 98 GLU A C 1
ATOM 681 O O . GLU A 1 98 ? 4.335 -10.467 -4.930 1.00 97.62 98 GLU A O 1
ATOM 686 N N . ASN A 1 99 ? 4.244 -12.236 -3.561 1.00 97.06 99 ASN A N 1
ATOM 687 C CA . ASN A 1 99 ? 2.933 -12.689 -4.013 1.00 97.06 99 ASN A CA 1
ATOM 688 C C . ASN A 1 99 ? 1.784 -11.792 -3.517 1.00 97.06 99 ASN A C 1
ATOM 690 O O . ASN A 1 99 ? 0.664 -11.970 -3.988 1.00 97.06 99 ASN A O 1
ATOM 694 N N . MET A 1 100 ? 2.058 -10.847 -2.611 1.00 98.38 100 MET A N 1
ATOM 695 C CA . MET A 1 100 ? 1.149 -9.782 -2.170 1.00 98.38 100 MET A CA 1
ATOM 696 C C . MET A 1 100 ? 1.557 -8.397 -2.691 1.00 98.38 100 MET A C 1
ATOM 698 O O . MET A 1 100 ? 0.849 -7.425 -2.448 1.00 98.38 100 MET A O 1
ATOM 702 N N . THR A 1 101 ? 2.670 -8.300 -3.421 1.00 98.50 101 THR A N 1
ATOM 703 C CA . THR A 1 101 ? 3.151 -7.055 -4.027 1.00 98.50 101 THR A CA 1
ATOM 704 C C . THR A 1 101 ? 2.585 -6.902 -5.429 1.00 98.50 101 THR A C 1
ATOM 706 O O . THR A 1 101 ? 2.796 -7.754 -6.291 1.00 98.50 101 THR A O 1
ATOM 709 N N . VAL A 1 102 ? 1.891 -5.797 -5.684 1.00 98.44 102 VAL A N 1
ATOM 710 C CA . VAL A 1 102 ? 1.388 -5.439 -7.010 1.00 98.44 102 VAL A CA 1
ATOM 711 C C . VAL A 1 102 ? 2.564 -5.234 -7.965 1.00 98.44 102 VAL A C 1
ATOM 713 O O . VAL A 1 102 ? 3.382 -4.338 -7.770 1.00 98.44 102 VAL A O 1
ATOM 716 N N . ASN A 1 103 ? 2.634 -6.036 -9.029 1.00 97.19 103 ASN A N 1
ATOM 717 C CA . ASN A 1 103 ? 3.572 -5.796 -10.123 1.00 97.19 103 ASN A CA 1
ATOM 718 C C . ASN A 1 103 ? 3.040 -4.650 -10.998 1.00 97.19 103 ASN A C 1
ATOM 720 O O . ASN A 1 103 ? 2.199 -4.868 -11.872 1.00 97.19 103 ASN A O 1
ATOM 724 N N . SER A 1 104 ? 3.525 -3.432 -10.757 1.00 96.94 104 SER A N 1
ATOM 725 C CA . SER A 1 104 ? 2.995 -2.197 -11.349 1.00 96.94 104 SER A CA 1
ATOM 726 C C . SER A 1 104 ? 3.340 -2.011 -12.830 1.00 96.94 104 SER A C 1
ATOM 728 O O . SER A 1 104 ? 2.807 -1.104 -13.469 1.00 96.94 104 SER A O 1
ATOM 730 N N . THR A 1 105 ? 4.195 -2.865 -13.393 1.00 97.25 105 THR A N 1
ATOM 731 C CA . THR A 1 105 ? 4.515 -2.921 -14.830 1.00 97.25 105 THR A CA 1
ATOM 732 C C . THR A 1 105 ? 4.090 -4.247 -15.470 1.00 97.25 105 THR A C 1
ATOM 734 O O . THR A 1 105 ? 4.354 -4.496 -16.647 1.00 97.25 105 THR A O 1
ATOM 737 N N . GLY A 1 106 ? 3.426 -5.115 -14.698 1.00 93.88 106 GLY A N 1
ATOM 738 C CA . GLY A 1 106 ? 2.900 -6.399 -15.142 1.00 93.88 106 GLY A CA 1
ATOM 739 C C . GLY A 1 106 ? 1.519 -6.304 -15.794 1.00 93.88 106 GLY A C 1
ATOM 740 O O . GLY A 1 106 ? 0.995 -5.227 -16.076 1.00 93.88 106 GLY A O 1
ATOM 741 N N . SER A 1 107 ? 0.905 -7.466 -16.031 1.00 97.31 107 SER A N 1
ATOM 742 C CA . SER A 1 107 ? -0.486 -7.524 -16.485 1.00 97.31 107 SER A CA 1
ATOM 743 C C . SER A 1 107 ? -1.442 -7.085 -15.370 1.00 97.31 107 SER A C 1
ATOM 745 O O . SER A 1 107 ? -1.202 -7.333 -14.187 1.00 97.31 107 SER A O 1
ATOM 747 N N . ILE A 1 108 ? -2.568 -6.480 -15.762 1.00 98.19 108 ILE A N 1
ATOM 748 C CA . ILE A 1 108 ? -3.619 -6.042 -14.831 1.00 98.19 108 ILE A CA 1
ATOM 749 C C . ILE A 1 108 ? -4.174 -7.220 -14.020 1.00 98.19 108 ILE A C 1
ATOM 751 O O . ILE A 1 108 ? -4.421 -7.063 -12.828 1.00 98.19 108 ILE A O 1
ATOM 755 N N . ASP A 1 109 ? -4.343 -8.392 -14.639 1.00 97.50 109 ASP A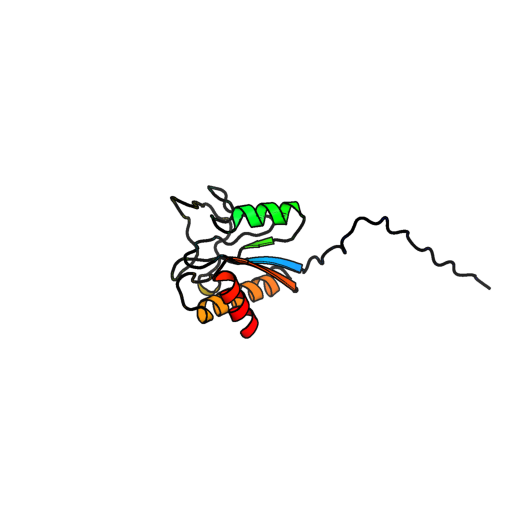 N 1
ATOM 756 C CA . ASP A 1 109 ? -4.893 -9.567 -13.955 1.00 97.50 109 ASP A CA 1
ATOM 757 C C . ASP A 1 109 ? -3.932 -10.089 -12.875 1.00 97.50 109 ASP A C 1
ATOM 759 O O . ASP A 1 109 ? -4.347 -10.278 -11.735 1.00 97.50 109 ASP A O 1
ATOM 763 N N . THR A 1 110 ? -2.633 -10.229 -13.170 1.00 95.56 110 THR A N 1
ATOM 764 C CA . THR A 1 110 ? -1.648 -10.659 -12.160 1.00 95.56 110 THR A CA 1
ATOM 765 C C . THR A 1 110 ? -1.494 -9.623 -11.043 1.00 95.56 110 THR A C 1
ATOM 767 O O . THR A 1 110 ? -1.424 -9.987 -9.870 1.00 95.56 110 THR A O 1
ATOM 770 N N . ALA A 1 111 ? -1.487 -8.330 -11.380 1.00 97.88 111 ALA A N 1
ATOM 771 C CA . ALA A 1 111 ? -1.512 -7.252 -10.393 1.00 97.88 111 ALA A CA 1
ATOM 772 C C . ALA A 1 111 ? -2.755 -7.337 -9.485 1.00 97.88 111 ALA A C 1
ATOM 774 O O . ALA A 1 111 ? -2.642 -7.202 -8.266 1.00 97.88 111 ALA A O 1
ATOM 775 N N . GLY A 1 112 ? -3.922 -7.624 -10.068 1.00 98.38 112 GLY A N 1
ATOM 776 C CA . GLY A 1 112 ? -5.173 -7.848 -9.350 1.00 98.38 112 GLY A CA 1
ATOM 777 C C . GLY A 1 112 ? -5.127 -9.056 -8.417 1.00 98.38 112 GLY A C 1
ATOM 778 O O . GLY A 1 112 ? -5.535 -8.942 -7.267 1.00 98.38 112 GLY A O 1
ATOM 779 N N . GLU A 1 113 ? -4.581 -10.192 -8.855 1.00 98.25 113 GLU A N 1
ATOM 780 C CA . GLU A 1 113 ? -4.411 -11.377 -8.001 1.00 98.25 113 GLU A CA 1
ATOM 781 C C . GLU A 1 113 ? -3.514 -11.101 -6.786 1.00 98.25 113 GLU A C 1
ATOM 783 O O . GLU A 1 113 ? -3.796 -11.562 -5.679 1.00 98.25 113 GLU A O 1
ATOM 788 N N . HIS A 1 114 ? -2.431 -10.345 -6.976 1.00 98.50 114 HIS A N 1
ATOM 789 C CA . HIS A 1 114 ? -1.520 -9.981 -5.889 1.00 98.50 114 HIS A CA 1
ATOM 790 C C . HIS A 1 114 ? -2.199 -9.030 -4.899 1.00 98.50 114 HIS A C 1
ATOM 792 O O . HIS A 1 114 ? -2.132 -9.246 -3.687 1.00 98.50 114 HIS A O 1
ATOM 798 N N . LEU A 1 115 ? -2.930 -8.035 -5.410 1.00 98.75 115 LEU A N 1
ATOM 799 C CA . LEU A 1 115 ? -3.745 -7.151 -4.583 1.00 98.75 115 LEU A CA 1
ATOM 800 C C . LEU A 1 115 ? -4.831 -7.933 -3.824 1.00 98.75 115 LEU A C 1
ATOM 802 O O . LEU A 1 115 ? -5.017 -7.702 -2.636 1.00 98.75 115 LEU A O 1
ATOM 806 N N . ALA A 1 116 ? -5.501 -8.904 -4.448 1.00 98.75 116 ALA A N 1
ATOM 807 C CA . ALA A 1 116 ? -6.489 -9.751 -3.777 1.00 98.75 116 ALA A CA 1
ATOM 808 C C . ALA A 1 116 ? -5.877 -10.555 -2.617 1.00 98.75 116 ALA A C 1
ATOM 810 O O . ALA A 1 116 ? -6.455 -10.621 -1.533 1.00 98.75 116 ALA A O 1
ATOM 811 N N . ARG A 1 117 ? -4.669 -11.108 -2.791 1.00 98.69 117 ARG A N 1
ATOM 812 C CA . ARG A 1 117 ? -3.946 -11.786 -1.699 1.00 98.69 117 ARG A CA 1
ATOM 813 C C . ARG A 1 117 ? -3.609 -10.831 -0.556 1.00 98.69 117 ARG A C 1
ATOM 815 O O . ARG A 1 117 ? -3.796 -11.201 0.599 1.00 98.69 117 ARG A O 1
ATOM 822 N N . PHE A 1 118 ? -3.183 -9.605 -0.863 1.00 98.75 118 PHE A N 1
ATOM 823 C CA . PHE A 1 118 ? -2.966 -8.568 0.150 1.00 98.75 118 PHE A CA 1
ATOM 824 C C . PHE A 1 118 ? -4.251 -8.233 0.925 1.00 98.75 118 PHE A C 1
ATOM 826 O O . PHE A 1 118 ? -4.225 -8.123 2.149 1.00 98.75 118 PHE A O 1
ATOM 833 N N . LEU A 1 119 ? -5.389 -8.116 0.241 1.00 98.75 119 LEU A N 1
ATOM 834 C CA . LEU A 1 119 ? -6.675 -7.817 0.877 1.00 98.75 119 LEU A CA 1
ATOM 835 C C . LEU A 1 119 ? -7.164 -8.972 1.760 1.00 98.75 119 LEU A C 1
ATOM 837 O O . LEU A 1 119 ? -7.617 -8.733 2.877 1.00 98.75 119 LEU A O 1
ATOM 841 N N . ASN A 1 120 ? -6.985 -10.219 1.321 1.00 98.62 120 ASN A N 1
ATOM 842 C CA . ASN A 1 120 ? -7.243 -11.394 2.157 1.00 98.62 120 ASN A CA 1
ATOM 843 C C . ASN A 1 120 ? -6.324 -11.435 3.385 1.00 98.62 120 ASN A C 1
ATOM 845 O O . ASN A 1 120 ? -6.767 -11.782 4.476 1.00 98.62 120 ASN A O 1
ATOM 849 N N . TRP A 1 121 ? -5.064 -11.025 3.245 1.00 98.56 121 TRP A N 1
ATOM 850 C CA . TRP A 1 121 ? -4.158 -10.891 4.384 1.00 98.56 121 TRP A CA 1
ATOM 851 C C . TRP A 1 121 ? -4.611 -9.799 5.363 1.00 98.56 121 TRP A C 1
ATOM 853 O O . TRP A 1 121 ? -4.606 -10.038 6.567 1.00 98.56 121 TRP A O 1
ATOM 863 N N . LEU A 1 122 ? -5.080 -8.636 4.889 1.00 98.38 122 LEU A N 1
ATOM 864 C CA . LEU A 1 122 ? -5.690 -7.623 5.765 1.00 98.38 122 LEU A CA 1
ATOM 865 C C . LEU A 1 122 ? -6.929 -8.166 6.484 1.00 98.38 122 LEU A C 1
ATOM 867 O O . LEU A 1 122 ? -7.141 -7.873 7.661 1.00 98.38 122 LEU A O 1
ATOM 871 N N . HIS A 1 123 ? -7.729 -8.978 5.799 1.00 98.38 123 HIS A N 1
ATOM 872 C CA . HIS A 1 123 ? -8.873 -9.631 6.412 1.00 98.38 123 HIS A CA 1
ATOM 873 C C . HIS A 1 123 ? -8.457 -10.569 7.548 1.00 98.38 123 HIS A C 1
ATOM 875 O O . HIS A 1 123 ? -8.925 -10.414 8.676 1.00 98.38 123 HIS A O 1
ATOM 881 N N . THR A 1 124 ? -7.534 -11.492 7.281 1.00 98.19 124 THR A N 1
ATOM 882 C CA . THR A 1 124 ? -7.109 -12.504 8.254 1.00 98.19 124 THR A CA 1
ATOM 883 C C . THR A 1 124 ? -6.271 -11.922 9.393 1.00 98.19 124 THR A C 1
ATOM 885 O O . THR A 1 124 ? -6.536 -12.214 10.554 1.00 98.19 124 THR A O 1
ATOM 888 N N . GLU A 1 125 ? -5.283 -11.081 9.087 1.00 97.62 125 GLU A N 1
ATOM 889 C CA . GLU A 1 125 ? -4.286 -10.626 10.066 1.00 97.62 125 GLU A CA 1
ATOM 890 C C . GLU A 1 125 ? -4.651 -9.307 10.747 1.00 97.62 125 GLU A C 1
ATOM 892 O O . GLU A 1 125 ? -4.130 -8.995 11.820 1.00 97.62 125 GLU A O 1
ATOM 897 N N . LYS A 1 126 ? -5.503 -8.488 10.116 1.00 96.19 126 LYS A N 1
ATOM 898 C CA . LYS A 1 126 ? -5.884 -7.157 10.622 1.00 96.19 126 LYS A CA 1
ATOM 899 C C . LYS A 1 126 ? -7.377 -7.035 10.929 1.00 96.19 126 LYS A C 1
ATOM 901 O O . LYS A 1 126 ? -7.788 -6.004 11.453 1.00 96.19 126 LYS A O 1
ATOM 906 N N . GLY A 1 127 ? -8.178 -8.065 10.643 1.00 97.62 127 GLY A N 1
ATOM 907 C CA . GLY A 1 127 ? -9.618 -8.070 10.908 1.00 97.62 127 GLY A CA 1
ATOM 908 C C . GLY A 1 127 ? -10.408 -7.092 10.037 1.00 97.62 127 GLY A C 1
ATOM 909 O O . GLY A 1 127 ? -11.507 -6.686 10.417 1.00 97.62 127 GLY A O 1
ATOM 910 N N . ILE A 1 128 ? -9.855 -6.681 8.891 1.00 98.25 128 ILE A N 1
ATOM 911 C CA . ILE A 1 128 ? -10.527 -5.757 7.975 1.00 98.25 128 ILE A CA 1
ATOM 912 C C . ILE A 1 128 ? -11.575 -6.521 7.163 1.00 98.25 128 ILE A C 1
ATOM 914 O O . ILE A 1 128 ? -11.282 -7.511 6.499 1.00 98.25 128 ILE A O 1
ATOM 918 N N . THR A 1 129 ? -12.822 -6.074 7.218 1.00 97.44 129 THR A N 1
ATOM 919 C CA . THR A 1 129 ? -13.954 -6.699 6.514 1.00 97.44 129 THR A CA 1
ATOM 920 C C . THR A 1 129 ? -14.563 -5.786 5.462 1.00 97.44 129 THR A C 1
ATOM 922 O O . THR A 1 129 ? -15.343 -6.246 4.636 1.00 97.44 129 THR A O 1
ATOM 925 N N . GLU A 1 130 ? -14.223 -4.500 5.493 1.00 97.94 130 GLU A N 1
ATOM 926 C CA . GLU A 1 130 ? -14.714 -3.500 4.554 1.00 97.94 130 GLU A CA 1
ATOM 927 C C . GLU A 1 130 ? -13.550 -2.624 4.090 1.00 97.94 130 GLU A C 1
ATOM 929 O O . GLU A 1 130 ? -12.758 -2.135 4.901 1.00 97.94 130 GLU A O 1
ATOM 934 N N . VAL A 1 131 ? -13.427 -2.458 2.774 1.00 98.31 131 VAL A N 1
ATOM 935 C CA . VAL A 1 131 ? -12.313 -1.741 2.149 1.00 98.31 131 VAL A CA 1
ATOM 936 C C . VAL A 1 131 ? -12.844 -0.654 1.228 1.00 98.31 131 VAL A C 1
ATOM 938 O O . VAL A 1 131 ? -13.524 -0.942 0.244 1.00 98.31 131 VAL A O 1
ATOM 941 N N . ASP A 1 132 ? -12.442 0.582 1.507 1.00 98.44 132 ASP A N 1
ATOM 942 C CA . ASP A 1 132 ? -12.562 1.704 0.583 1.00 98.44 132 ASP A CA 1
ATOM 943 C C . ASP A 1 132 ? -11.260 1.829 -0.219 1.00 98.44 132 ASP A C 1
ATOM 945 O O . ASP A 1 132 ? -10.186 2.031 0.353 1.00 98.44 132 ASP A O 1
ATOM 949 N N . PHE A 1 133 ? -11.325 1.749 -1.547 1.00 98.38 133 PHE A N 1
ATOM 950 C CA . PHE A 1 133 ? -10.140 1.958 -2.381 1.00 98.38 133 PHE A CA 1
ATOM 951 C C . PHE A 1 133 ? -9.910 3.437 -2.685 1.00 98.38 133 PHE A C 1
ATOM 953 O O . PHE A 1 133 ? -10.798 4.127 -3.184 1.00 98.38 133 PHE A O 1
ATOM 960 N N . VAL A 1 134 ? -8.669 3.888 -2.503 1.00 98.56 134 VAL A N 1
ATOM 961 C CA . VAL A 1 134 ? -8.156 5.132 -3.090 1.00 98.56 134 VAL A CA 1
ATOM 962 C C . VAL A 1 134 ? -7.090 4.747 -4.104 1.00 98.56 134 VAL A C 1
ATOM 964 O O . VAL A 1 134 ? -5.952 4.451 -3.755 1.00 98.56 134 VAL A O 1
ATOM 967 N N . ALA A 1 135 ? -7.479 4.694 -5.374 1.00 97.75 135 ALA A N 1
ATOM 968 C CA . ALA A 1 135 ? -6.652 4.114 -6.420 1.00 97.75 135 ALA A CA 1
ATOM 969 C C . ALA A 1 135 ? -6.229 5.163 -7.457 1.00 97.75 135 ALA A C 1
ATOM 971 O O . ALA A 1 135 ? -7.067 5.884 -8.000 1.00 97.75 135 ALA A O 1
ATOM 972 N N . HIS A 1 136 ? -4.930 5.238 -7.750 1.00 96.94 136 HIS A N 1
ATOM 973 C CA . HIS A 1 136 ? -4.370 6.187 -8.714 1.00 96.94 136 HIS A CA 1
ATOM 974 C C . HIS A 1 136 ? -4.082 5.515 -10.064 1.00 96.94 136 HIS A C 1
ATOM 976 O O . HIS A 1 136 ? -3.376 4.510 -10.122 1.00 96.94 136 HIS A O 1
ATOM 982 N N . SER A 1 137 ? -4.556 6.098 -11.174 1.00 97.00 137 SER A N 1
ATOM 983 C CA . SER A 1 137 ? -4.255 5.634 -12.542 1.00 97.00 137 SER A CA 1
ATOM 984 C C . SER A 1 137 ? -4.545 4.126 -12.727 1.00 97.00 137 SER A C 1
ATOM 986 O O . SER A 1 137 ? -5.650 3.677 -12.415 1.00 97.00 137 SER A O 1
ATOM 988 N N . MET A 1 138 ? -3.576 3.321 -13.190 1.00 98.00 138 MET A N 1
ATOM 989 C CA . MET A 1 138 ? -3.714 1.858 -13.314 1.00 98.00 138 MET A CA 1
ATOM 990 C C . MET A 1 138 ? -4.048 1.155 -11.990 1.00 98.00 138 MET A C 1
ATOM 992 O O . MET A 1 138 ? -4.618 0.068 -12.032 1.00 98.00 138 MET A O 1
ATOM 996 N N . GLY A 1 139 ? -3.804 1.786 -10.838 1.00 98.19 139 GLY A N 1
ATOM 997 C CA . GLY A 1 139 ? -4.228 1.289 -9.531 1.00 98.19 139 GLY A CA 1
ATOM 998 C C . GLY A 1 139 ? -5.720 0.976 -9.492 1.00 98.19 139 GLY A C 1
ATOM 999 O O . GLY A 1 139 ? -6.120 -0.045 -8.944 1.00 98.19 139 GLY A O 1
ATOM 1000 N N . GLY A 1 140 ? -6.553 1.785 -10.160 1.00 98.44 140 GLY A N 1
ATOM 1001 C CA . GLY A 1 140 ? -7.992 1.522 -10.248 1.00 98.44 140 GLY A CA 1
ATOM 1002 C C . GLY A 1 140 ? -8.319 0.266 -11.062 1.00 98.44 140 GLY A C 1
ATOM 1003 O O . GLY A 1 140 ? -9.257 -0.462 -10.739 1.00 98.44 140 GLY A O 1
ATOM 1004 N N . LEU A 1 141 ? -7.524 -0.031 -12.095 1.00 98.56 141 LEU A N 1
ATOM 1005 C CA . LEU A 1 141 ? -7.660 -1.260 -12.878 1.00 98.56 141 LEU A CA 1
ATOM 1006 C C . LEU A 1 141 ? -7.234 -2.478 -12.054 1.00 98.56 141 LEU A C 1
ATOM 1008 O O . LEU A 1 141 ? -7.937 -3.486 -12.078 1.00 98.56 141 LEU A O 1
ATOM 1012 N N . TYR A 1 142 ? -6.150 -2.362 -11.280 1.00 98.56 142 TYR A N 1
ATOM 1013 C CA . TYR A 1 142 ? -5.699 -3.407 -10.358 1.00 98.56 142 TYR A CA 1
ATOM 1014 C C . TYR A 1 142 ? -6.759 -3.695 -9.290 1.00 98.56 142 TYR A C 1
ATOM 1016 O O . TYR A 1 142 ? -7.112 -4.854 -9.089 1.00 98.56 142 TYR A O 1
ATOM 1024 N N . SER A 1 143 ? -7.349 -2.659 -8.679 1.00 98.75 143 SER A N 1
ATOM 1025 C CA . SER A 1 143 ? -8.459 -2.801 -7.725 1.00 98.75 143 SER A CA 1
ATOM 1026 C C . SER A 1 143 ? -9.655 -3.523 -8.339 1.00 98.75 143 SER A C 1
ATOM 1028 O O . SER A 1 143 ? -10.183 -4.460 -7.746 1.00 98.75 143 SER A O 1
ATOM 1030 N N . ARG A 1 144 ? -10.068 -3.154 -9.559 1.00 98.50 144 ARG A N 1
ATOM 1031 C CA . ARG A 1 144 ? -11.171 -3.847 -10.243 1.00 98.50 144 ARG A CA 1
ATOM 1032 C C . ARG A 1 144 ? -10.842 -5.298 -10.589 1.00 98.50 144 ARG A C 1
ATOM 1034 O O . ARG A 1 144 ? -11.739 -6.135 -10.546 1.00 98.50 144 ARG A O 1
ATOM 1041 N N . ALA A 1 145 ? -9.597 -5.597 -10.950 1.00 98.62 145 ALA A N 1
ATOM 1042 C CA . ALA A 1 145 ? -9.158 -6.965 -11.198 1.00 98.62 145 ALA A CA 1
ATOM 1043 C C . ALA A 1 145 ? -9.153 -7.797 -9.908 1.00 98.62 145 ALA A C 1
ATOM 1045 O O . ALA A 1 145 ? -9.671 -8.908 -9.922 1.00 98.62 145 ALA A O 1
ATOM 1046 N N . ALA A 1 146 ? -8.683 -7.233 -8.791 1.00 98.69 146 ALA A N 1
ATOM 1047 C CA . ALA A 1 146 ? -8.728 -7.876 -7.480 1.00 98.69 146 ALA A CA 1
ATOM 1048 C C . ALA A 1 146 ? -10.164 -8.209 -7.052 1.00 98.69 146 ALA A C 1
ATOM 1050 O O . ALA A 1 146 ? -10.446 -9.342 -6.687 1.00 98.69 146 ALA A O 1
ATOM 1051 N N . ILE A 1 147 ? -11.098 -7.260 -7.191 1.00 98.50 147 ILE A N 1
ATOM 1052 C CA . ILE A 1 147 ? -12.519 -7.467 -6.857 1.00 98.50 147 ILE A CA 1
ATOM 1053 C C . ILE A 1 147 ? -13.134 -8.644 -7.630 1.00 98.50 147 ILE A C 1
ATOM 1055 O O . ILE A 1 147 ? -14.027 -9.306 -7.121 1.00 98.50 147 ILE A O 1
ATOM 1059 N N . ARG A 1 148 ? -12.683 -8.927 -8.858 1.00 97.94 148 ARG A N 1
ATOM 1060 C CA . ARG A 1 148 ? -13.220 -10.041 -9.661 1.00 97.94 148 ARG A CA 1
ATOM 1061 C C . ARG A 1 148 ? -12.810 -11.423 -9.149 1.00 97.94 148 ARG A C 1
ATOM 1063 O O . ARG A 1 148 ? -13.406 -12.401 -9.591 1.00 97.94 148 ARG A O 1
ATOM 1070 N N . VAL A 1 149 ? -11.766 -11.506 -8.325 1.00 96.81 149 VAL A N 1
ATOM 1071 C CA . VAL A 1 149 ? -11.151 -12.771 -7.886 1.00 96.81 149 VAL A CA 1
ATOM 1072 C C . VAL A 1 149 ? -11.192 -12.965 -6.365 1.00 96.81 149 VAL A C 1
ATOM 1074 O O . VAL A 1 149 ? -10.633 -13.944 -5.872 1.00 96.81 149 VAL A O 1
ATOM 1077 N N . LEU A 1 150 ? -11.829 -12.035 -5.645 1.00 91.75 150 LEU A N 1
ATOM 1078 C CA . LEU A 1 150 ? -12.204 -12.146 -4.233 1.00 91.75 150 LEU A CA 1
ATOM 1079 C C . LEU A 1 150 ? -13.603 -12.759 -4.126 1.00 91.75 150 LEU A C 1
ATOM 1081 O O . LEU A 1 150 ? -13.782 -13.623 -3.242 1.00 91.75 150 LEU A O 1
#

Radius of gyration: 18.5 Å; Cα contacts (8 Å, |Δi|>4): 313; chains: 1; bounding box: 65×30×53 Å

Solvent-accessible surface area (backbone atoms only — not comparable to full-atom values): 8032 Å² total; per-residue (Å²): 134,88,82,83,79,82,81,77,80,81,74,78,89,70,92,68,81,82,74,56,90,33,40,34,38,37,37,28,57,26,61,66,30,57,22,47,44,29,47,76,90,45,46,21,77,35,72,34,43,26,13,62,80,40,27,68,57,51,55,51,43,46,74,72,70,46,48,38,34,36,50,28,20,15,63,37,90,45,49,55,69,73,43,72,74,88,46,20,20,27,73,52,86,53,75,64,59,37,72,34,22,20,26,25,66,55,56,54,61,61,18,1,53,9,42,33,47,39,51,52,46,39,29,73,79,64,53,39,80,41,79,47,78,50,49,40,75,53,12,45,52,23,52,55,36,12,64,75,76,108